Protein AF-A0A1V9U9M4-F1 (afdb_monomer)

Structure (mmCIF, N/CA/C/O backbone):
data_AF-A0A1V9U9M4-F1
#
_entry.id   AF-A0A1V9U9M4-F1
#
loop_
_atom_site.group_PDB
_atom_site.id
_atom_site.type_symbol
_atom_site.label_atom_id
_atom_site.label_alt_id
_atom_site.label_comp_id
_atom_site.label_asym_id
_atom_site.label_entity_id
_atom_site.label_seq_id
_atom_site.pdbx_PDB_ins_code
_atom_site.Cartn_x
_atom_site.Cartn_y
_atom_site.Cartn_z
_atom_site.occupancy
_atom_site.B_iso_or_equiv
_atom_site.auth_seq_id
_atom_site.auth_comp_id
_atom_site.auth_asym_id
_atom_site.auth_atom_id
_atom_site.pdbx_PDB_model_num
ATOM 1 N N . VAL A 1 1 ? -16.498 11.760 -23.993 1.00 54.91 1 VAL A N 1
ATOM 2 C CA . VAL A 1 1 ? -17.031 10.464 -23.512 1.00 54.91 1 VAL A CA 1
ATOM 3 C C . VAL A 1 1 ? -17.364 10.622 -22.039 1.00 54.91 1 VAL A C 1
ATOM 5 O O . VAL A 1 1 ? -16.554 11.205 -21.326 1.00 54.91 1 VAL A O 1
ATOM 8 N N . ASN A 1 2 ? -18.561 10.225 -21.606 1.00 62.41 2 ASN A N 1
ATOM 9 C CA . ASN A 1 2 ? -19.005 10.375 -20.219 1.00 62.41 2 ASN A CA 1
ATOM 10 C C . ASN A 1 2 ? -18.321 9.305 -19.341 1.00 62.41 2 ASN A C 1
ATOM 12 O O . ASN A 1 2 ? -18.498 8.122 -19.625 1.00 62.41 2 ASN A O 1
ATOM 16 N N . PRO A 1 3 ? -17.578 9.662 -18.274 1.00 63.50 3 PRO A N 1
ATOM 17 C CA . PRO A 1 3 ? -16.888 8.686 -17.418 1.00 63.50 3 PRO A CA 1
ATOM 18 C C . PRO A 1 3 ? -17.805 7.612 -16.812 1.00 63.50 3 PRO A C 1
ATOM 20 O O . PRO A 1 3 ? -17.348 6.530 -16.460 1.00 63.50 3 PRO A O 1
ATOM 23 N N . LYS A 1 4 ? -19.115 7.882 -16.717 1.00 72.25 4 LYS A N 1
ATOM 24 C CA . LYS A 1 4 ? -20.115 6.916 -16.236 1.00 72.25 4 LYS A CA 1
ATOM 25 C C . LYS A 1 4 ? -20.391 5.765 -17.213 1.00 72.25 4 LYS A C 1
ATOM 27 O O . LYS A 1 4 ? -20.914 4.742 -16.788 1.00 72.25 4 LYS A O 1
ATOM 32 N N . GLU A 1 5 ? -20.054 5.916 -18.493 1.00 67.62 5 GLU A N 1
ATOM 33 C CA . GLU A 1 5 ? -20.295 4.908 -19.540 1.00 67.62 5 GLU A CA 1
ATOM 34 C C . GLU A 1 5 ? -19.101 3.958 -19.729 1.00 67.62 5 GLU A C 1
ATOM 36 O O . GLU A 1 5 ? -19.270 2.840 -20.228 1.00 67.62 5 GLU A O 1
ATOM 41 N N . TRP A 1 6 ? -17.918 4.347 -19.230 1.00 67.81 6 TRP A N 1
ATOM 42 C CA . TRP A 1 6 ? -16.674 3.574 -19.313 1.00 67.81 6 TRP A CA 1
ATOM 43 C C . TRP A 1 6 ? -16.789 2.121 -18.839 1.00 67.81 6 TRP A C 1
ATOM 45 O O . TRP A 1 6 ? -16.271 1.257 -19.541 1.00 67.81 6 TRP A O 1
ATOM 55 N N . PRO A 1 7 ? -17.474 1.784 -17.726 1.00 66.56 7 PRO A N 1
ATOM 56 C CA . PRO A 1 7 ? -17.549 0.394 -17.276 1.00 66.56 7 PRO A CA 1
ATOM 57 C C . PRO A 1 7 ? -18.198 -0.529 -18.317 1.00 66.56 7 PRO A C 1
ATOM 59 O O . PRO A 1 7 ? -17.746 -1.651 -18.529 1.00 66.56 7 PRO A O 1
ATOM 62 N N . SER A 1 8 ? -19.232 -0.042 -19.010 1.00 65.94 8 SER A N 1
ATOM 63 C CA . SER A 1 8 ? -19.965 -0.815 -20.018 1.00 65.94 8 SER A CA 1
ATOM 64 C C . SER A 1 8 ? -19.203 -0.948 -21.340 1.00 65.94 8 SER A C 1
ATOM 66 O O . SER A 1 8 ? -19.285 -1.990 -21.993 1.00 65.94 8 SER A O 1
ATOM 68 N N . GLU A 1 9 ? -18.415 0.064 -21.708 1.00 61.88 9 GLU A N 1
ATOM 69 C CA . GLU A 1 9 ? -17.572 0.048 -22.907 1.00 61.88 9 GLU A CA 1
ATOM 70 C C . GLU A 1 9 ? -16.305 -0.793 -22.706 1.00 61.88 9 GLU A C 1
ATOM 72 O O . GLU A 1 9 ? -15.992 -1.640 -23.543 1.00 61.88 9 GLU A O 1
ATOM 77 N N . LEU A 1 10 ? -15.630 -0.638 -21.561 1.00 64.31 10 LEU A N 1
ATOM 78 C CA . LEU A 1 10 ? -14.428 -1.398 -21.205 1.00 64.31 10 LEU A CA 1
ATOM 79 C C . LEU A 1 10 ? -14.733 -2.884 -20.985 1.00 64.31 10 LEU A C 1
ATOM 81 O O . LEU A 1 10 ? -13.925 -3.726 -21.355 1.00 64.31 10 LEU A O 1
ATOM 85 N N . SER A 1 11 ? -15.917 -3.233 -20.465 1.00 60.00 11 SER A N 1
ATOM 86 C CA . SER A 1 11 ? -16.307 -4.639 -20.250 1.00 60.00 11 SER A CA 1
ATOM 87 C C . SER A 1 11 ? -16.353 -5.492 -21.527 1.00 60.00 11 SER A C 1
ATOM 89 O O . SER A 1 11 ? -16.323 -6.718 -21.446 1.00 60.00 11 SER A O 1
ATOM 91 N N . LYS A 1 12 ? -16.420 -4.864 -22.709 1.00 61.44 12 LYS A N 1
ATOM 92 C CA . LYS A 1 12 ? -16.450 -5.548 -24.013 1.00 61.44 12 LYS A CA 1
ATOM 93 C C . LYS A 1 12 ? -15.062 -5.723 -24.635 1.00 61.44 12 LYS A C 1
ATOM 95 O O . LYS A 1 12 ? -14.947 -6.394 -25.660 1.00 61.44 12 LYS A O 1
ATOM 100 N N . GLN A 1 13 ? -14.024 -5.132 -24.046 1.00 66.00 13 GLN A N 1
ATOM 101 C CA . GLN A 1 13 ? -12.653 -5.189 -24.542 1.00 66.00 13 GLN A CA 1
ATOM 102 C C . GLN A 1 13 ? -11.759 -5.902 -23.529 1.00 66.00 13 GLN A C 1
ATOM 104 O O . GLN A 1 13 ? -11.666 -5.520 -22.367 1.00 66.00 13 GLN A O 1
ATOM 109 N N . HIS A 1 14 ? -11.072 -6.950 -23.977 1.00 71.44 14 HIS A N 1
ATOM 110 C CA . HIS A 1 14 ? -10.057 -7.601 -23.158 1.00 71.44 14 HIS A CA 1
ATOM 111 C C . HIS A 1 14 ? -8.774 -6.772 -23.235 1.00 71.44 14 HIS A C 1
ATOM 113 O O . HIS A 1 14 ? -8.109 -6.760 -24.271 1.00 71.44 14 HIS A O 1
ATOM 119 N N . LEU A 1 15 ? -8.425 -6.080 -22.149 1.00 78.00 15 LEU A N 1
ATOM 120 C CA . LEU A 1 15 ? -7.126 -5.425 -22.030 1.00 78.00 15 LEU A CA 1
ATOM 121 C C . LEU A 1 15 ? -6.050 -6.493 -21.810 1.00 78.00 15 LEU A C 1
ATOM 123 O O . LEU A 1 15 ? -6.094 -7.236 -20.829 1.00 78.00 15 LEU A O 1
ATOM 127 N N . LYS A 1 16 ? -5.064 -6.556 -22.704 1.00 87.56 16 LYS A N 1
ATOM 128 C CA . LYS A 1 16 ? -3.845 -7.335 -22.477 1.00 87.56 16 LYS A CA 1
ATOM 129 C C . LYS A 1 16 ? -2.853 -6.448 -21.735 1.00 87.56 16 LYS A C 1
ATOM 131 O O . LYS A 1 16 ? -2.492 -5.388 -22.236 1.00 87.56 16 LYS A O 1
ATOM 136 N N . LEU A 1 17 ? -2.438 -6.864 -20.544 1.00 91.44 17 LEU A N 1
ATOM 137 C CA . LEU A 1 17 ? -1.567 -6.079 -19.674 1.00 91.44 17 LEU A CA 1
ATOM 138 C C . LEU A 1 17 ? -0.415 -6.946 -19.170 1.00 91.44 17 LEU A C 1
ATOM 140 O O . LEU A 1 17 ? -0.640 -8.031 -18.636 1.00 91.44 17 LEU A O 1
ATOM 144 N N . VAL A 1 18 ? 0.807 -6.442 -19.307 1.00 92.31 18 VAL A N 1
ATOM 145 C CA . VAL A 1 18 ? 2.000 -6.985 -18.657 1.00 92.31 18 VAL A CA 1
ATOM 146 C C . VAL A 1 18 ? 2.291 -6.130 -17.430 1.00 92.31 18 VAL A C 1
ATOM 148 O O . VAL A 1 18 ? 2.495 -4.923 -17.546 1.00 92.31 18 VAL A O 1
ATOM 151 N N . ILE A 1 19 ? 2.299 -6.752 -16.251 1.00 94.62 19 ILE A N 1
ATOM 152 C CA . ILE A 1 19 ? 2.665 -6.096 -14.992 1.00 94.62 19 ILE A CA 1
ATOM 153 C C . ILE A 1 19 ? 4.033 -6.614 -14.572 1.00 94.62 19 ILE A C 1
ATOM 155 O O . ILE A 1 19 ? 4.238 -7.825 -14.480 1.00 94.62 19 ILE A O 1
ATOM 159 N N . VAL A 1 20 ? 4.955 -5.697 -14.305 1.00 94.00 20 VAL A N 1
ATOM 160 C CA . VAL A 1 20 ? 6.288 -6.015 -13.799 1.00 94.00 20 VAL A CA 1
ATOM 161 C C . VAL A 1 20 ? 6.460 -5.342 -12.451 1.00 94.00 20 VAL A C 1
ATOM 163 O O . VAL A 1 20 ? 6.533 -4.116 -12.375 1.00 94.00 20 VAL A O 1
ATOM 166 N N . ASP A 1 21 ? 6.529 -6.153 -11.401 1.00 93.62 21 ASP A N 1
ATOM 167 C CA . ASP A 1 21 ? 6.902 -5.687 -10.070 1.00 93.62 21 ASP A CA 1
ATOM 168 C C . ASP A 1 21 ? 8.427 -5.620 -9.918 1.00 93.62 21 ASP A C 1
ATOM 170 O O . ASP A 1 21 ? 9.166 -6.309 -10.626 1.00 93.62 21 ASP A O 1
ATOM 174 N N . GLU A 1 22 ? 8.898 -4.764 -9.016 1.00 91.75 22 GLU A N 1
ATOM 175 C CA . GLU A 1 22 ? 10.319 -4.487 -8.787 1.00 91.75 22 GLU A CA 1
ATOM 176 C C . GLU A 1 22 ? 11.102 -4.155 -10.078 1.00 91.75 22 GLU A C 1
ATOM 178 O O . GLU A 1 22 ? 12.265 -4.538 -10.250 1.00 91.75 22 GLU A O 1
ATOM 183 N N . ALA A 1 23 ? 10.492 -3.406 -11.003 1.00 91.62 23 ALA A N 1
ATOM 184 C CA . ALA A 1 23 ? 11.068 -3.114 -12.318 1.00 91.62 23 ALA A CA 1
ATOM 185 C C . ALA A 1 23 ? 12.419 -2.371 -12.250 1.00 91.62 23 ALA A C 1
ATOM 187 O O . ALA A 1 23 ? 13.204 -2.433 -13.196 1.00 91.62 23 ALA A O 1
ATOM 188 N N . PHE A 1 24 ? 12.752 -1.755 -11.108 1.00 88.31 24 PHE A N 1
ATOM 189 C CA . PHE A 1 24 ? 14.075 -1.180 -10.839 1.00 88.31 24 PHE A CA 1
ATOM 190 C C . PHE A 1 24 ? 15.226 -2.195 -10.940 1.00 88.31 24 PHE A C 1
ATOM 192 O O . PHE A 1 24 ? 16.374 -1.800 -11.145 1.00 88.31 24 PHE A O 1
ATOM 199 N N . ARG A 1 25 ? 14.942 -3.498 -10.810 1.00 89.94 25 ARG A N 1
ATOM 200 C CA . ARG A 1 25 ? 15.929 -4.575 -10.980 1.00 89.94 25 ARG A CA 1
ATOM 201 C C . ARG A 1 25 ? 16.263 -4.852 -12.443 1.00 89.94 25 ARG A C 1
ATOM 203 O O . ARG A 1 25 ? 17.279 -5.494 -12.726 1.00 89.94 25 ARG A O 1
ATOM 210 N N . LEU A 1 26 ? 15.417 -4.414 -13.375 1.00 90.12 26 LEU A N 1
ATOM 211 C CA . LEU A 1 26 ? 15.625 -4.664 -14.792 1.00 90.12 26 LEU A CA 1
ATOM 212 C C . LEU A 1 26 ? 16.791 -3.836 -15.327 1.00 90.12 26 LEU A C 1
ATOM 214 O O . LEU A 1 26 ? 16.906 -2.630 -15.116 1.00 90.12 26 LEU A O 1
ATOM 218 N N . LYS A 1 27 ? 17.659 -4.510 -16.082 1.00 88.56 27 LYS A N 1
ATOM 219 C CA . LYS A 1 27 ? 18.700 -3.849 -16.869 1.00 88.56 27 LYS A CA 1
ATOM 220 C C . LYS A 1 27 ? 18.081 -3.204 -18.107 1.00 88.56 27 LYS A C 1
ATOM 222 O O . LYS A 1 27 ? 17.044 -3.648 -18.592 1.00 88.56 27 LYS A O 1
ATOM 227 N N . TYR A 1 28 ? 18.802 -2.242 -18.682 1.00 84.81 28 TYR A N 1
ATOM 228 C CA . TYR A 1 28 ? 18.410 -1.532 -19.905 1.00 84.81 28 TYR A CA 1
ATOM 229 C C . TYR A 1 28 ? 17.903 -2.468 -21.020 1.00 84.81 28 TYR A C 1
ATOM 231 O O . TYR A 1 28 ? 16.832 -2.253 -21.571 1.00 84.81 28 TYR A O 1
ATOM 239 N N . GLN A 1 29 ? 18.629 -3.556 -21.296 1.00 88.25 29 GLN A N 1
ATOM 240 C CA . GLN A 1 29 ? 18.264 -4.521 -22.342 1.00 88.25 29 GLN A CA 1
ATOM 241 C C . GLN A 1 29 ? 16.910 -5.204 -22.099 1.00 88.25 29 GLN A C 1
ATOM 243 O O . GLN A 1 29 ? 16.175 -5.442 -23.049 1.00 88.25 29 GLN A O 1
ATOM 248 N N . ALA A 1 30 ? 16.567 -5.507 -20.844 1.00 90.31 30 ALA A N 1
ATOM 249 C CA . ALA A 1 30 ? 15.287 -6.131 -20.516 1.00 90.31 30 ALA A CA 1
ATOM 250 C C . ALA A 1 30 ? 14.122 -5.143 -20.684 1.00 90.31 30 ALA A C 1
ATOM 252 O O . ALA A 1 30 ? 13.045 -5.527 -21.124 1.00 90.31 30 ALA A O 1
ATOM 253 N N . LEU A 1 31 ? 14.348 -3.861 -20.386 1.00 87.75 31 LEU A N 1
ATOM 254 C CA . LEU A 1 31 ? 13.358 -2.808 -20.614 1.00 87.75 31 LEU A CA 1
ATOM 255 C C . LEU A 1 31 ? 13.119 -2.557 -22.111 1.00 87.75 31 LEU A C 1
ATOM 257 O O . LEU A 1 31 ? 11.975 -2.365 -22.506 1.00 87.75 31 LEU A O 1
ATOM 261 N N . GLU A 1 32 ? 14.157 -2.624 -22.953 1.00 86.06 32 GLU A N 1
ATOM 262 C CA . GLU A 1 32 ? 13.979 -2.575 -24.415 1.00 86.06 32 GLU A CA 1
ATOM 263 C C . GLU A 1 32 ? 13.201 -3.791 -24.935 1.00 86.06 32 GLU A C 1
ATOM 265 O O . GLU A 1 32 ? 12.296 -3.625 -25.743 1.00 86.06 32 GLU A O 1
ATOM 270 N N . GLN A 1 33 ? 13.452 -4.997 -24.414 1.00 89.56 33 GLN A N 1
ATOM 271 C CA . GLN A 1 33 ? 12.641 -6.168 -24.777 1.00 89.56 33 GLN A CA 1
ATOM 272 C C . GLN A 1 33 ? 11.171 -6.000 -24.378 1.00 89.56 33 GLN A C 1
ATOM 274 O O . GLN A 1 33 ? 10.282 -6.353 -25.145 1.00 89.56 33 GLN A O 1
ATOM 279 N N . LEU A 1 34 ? 10.896 -5.431 -23.199 1.00 90.19 34 LEU A N 1
ATOM 280 C CA . LEU A 1 34 ? 9.525 -5.107 -22.796 1.00 90.19 34 LEU A CA 1
ATOM 281 C C . LEU A 1 34 ? 8.887 -4.059 -23.715 1.00 90.19 34 LEU A C 1
ATOM 283 O O . LEU A 1 34 ? 7.689 -4.145 -23.974 1.00 90.19 34 LEU A O 1
ATOM 287 N N . ARG A 1 35 ? 9.674 -3.108 -24.235 1.00 86.19 35 ARG A N 1
ATOM 288 C CA . ARG A 1 35 ? 9.225 -2.143 -25.250 1.00 86.19 35 ARG A CA 1
ATOM 289 C C . ARG A 1 35 ? 8.821 -2.851 -26.542 1.00 86.19 35 ARG A C 1
ATOM 291 O O . ARG A 1 35 ? 7.743 -2.585 -27.064 1.00 86.19 35 ARG A O 1
ATOM 298 N N . ASP A 1 36 ? 9.663 -3.757 -27.029 1.00 89.00 36 ASP A N 1
ATOM 299 C CA . ASP A 1 36 ? 9.391 -4.512 -28.252 1.00 89.00 36 ASP A CA 1
ATOM 300 C C . ASP A 1 36 ? 8.148 -5.406 -28.075 1.00 8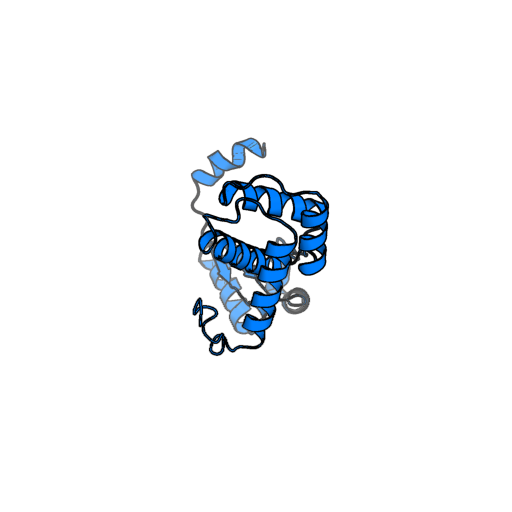9.00 36 ASP A C 1
ATOM 302 O O . ASP A 1 36 ? 7.282 -5.419 -28.943 1.00 89.00 36 ASP A O 1
ATOM 306 N N . ILE A 1 37 ? 7.981 -6.053 -26.913 1.00 89.56 37 ILE A N 1
ATOM 307 C CA . ILE A 1 37 ? 6.778 -6.840 -26.576 1.00 89.56 37 ILE A CA 1
ATOM 308 C C . ILE A 1 37 ? 5.520 -5.965 -26.554 1.00 89.56 37 ILE A C 1
ATOM 310 O O . ILE A 1 37 ? 4.481 -6.371 -27.075 1.00 89.56 37 ILE A O 1
ATOM 314 N N . GLN A 1 38 ? 5.597 -4.771 -25.957 1.00 87.94 38 GLN A N 1
ATOM 315 C CA . GLN A 1 38 ? 4.483 -3.823 -25.923 1.00 87.94 38 GLN A CA 1
ATOM 316 C C . GLN A 1 38 ? 3.993 -3.494 -27.343 1.00 87.94 38 GLN A C 1
ATOM 318 O O . GLN A 1 38 ? 2.789 -3.467 -27.592 1.00 87.94 38 GLN A O 1
ATOM 323 N N . GLU A 1 39 ? 4.934 -3.254 -28.262 1.00 85.62 39 GLU A N 1
ATOM 324 C CA . GLU A 1 39 ? 4.668 -2.938 -29.668 1.00 85.62 39 GLU A CA 1
ATOM 325 C C . GLU A 1 39 ? 4.145 -4.140 -30.455 1.00 85.62 39 GLU A C 1
ATOM 327 O O . GLU A 1 39 ? 3.132 -4.031 -31.142 1.00 85.62 39 GLU A O 1
ATOM 332 N N . GLU A 1 40 ? 4.834 -5.276 -30.373 1.00 90.81 40 GLU A N 1
ATOM 333 C CA . GLU A 1 40 ? 4.554 -6.446 -31.202 1.00 90.81 40 GLU A CA 1
ATOM 334 C C . GLU A 1 40 ? 3.227 -7.107 -30.820 1.00 90.81 40 GLU A C 1
ATOM 336 O O . GLU A 1 40 ? 2.501 -7.605 -31.680 1.00 90.81 40 GLU A O 1
ATOM 341 N N . TRP A 1 41 ? 2.905 -7.137 -29.524 1.00 88.62 41 TRP A N 1
ATOM 342 C CA . TRP A 1 41 ? 1.755 -7.888 -29.015 1.00 88.62 41 TRP A CA 1
ATOM 343 C C . TRP A 1 41 ? 0.528 -7.019 -28.728 1.00 88.62 41 TRP A C 1
ATOM 345 O O . TRP A 1 41 ? -0.511 -7.568 -28.337 1.00 88.62 41 TRP A O 1
ATOM 355 N N . ASP A 1 42 ? 0.640 -5.703 -28.940 1.00 86.38 42 ASP A N 1
ATOM 356 C CA . ASP A 1 42 ? -0.390 -4.705 -28.633 1.00 86.38 42 ASP A CA 1
ATOM 357 C C . ASP A 1 42 ? -0.900 -4.863 -27.189 1.00 86.38 42 ASP A C 1
ATOM 359 O O . ASP A 1 42 ? -2.070 -5.158 -26.922 1.00 86.38 42 ASP A O 1
ATOM 363 N N . VAL A 1 43 ? 0.038 -4.777 -26.237 1.00 89.38 43 VAL A N 1
ATOM 364 C CA . VAL A 1 43 ? -0.231 -4.939 -24.801 1.00 89.38 43 VAL A CA 1
ATOM 365 C C . VAL A 1 43 ? 0.106 -3.669 -24.032 1.00 89.38 43 VAL A C 1
ATOM 367 O O . VAL A 1 43 ? 1.060 -2.963 -24.345 1.00 89.38 43 VAL A O 1
ATOM 370 N N . GLY A 1 44 ? -0.656 -3.383 -22.979 1.00 89.12 44 GLY A N 1
ATOM 371 C CA . GLY A 1 44 ? -0.273 -2.385 -21.988 1.00 89.12 44 GLY A CA 1
ATOM 372 C C . GLY A 1 44 ? 0.900 -2.879 -21.139 1.00 89.12 44 GLY A C 1
ATOM 373 O O . GLY A 1 44 ? 1.038 -4.080 -20.899 1.00 89.12 44 GLY A O 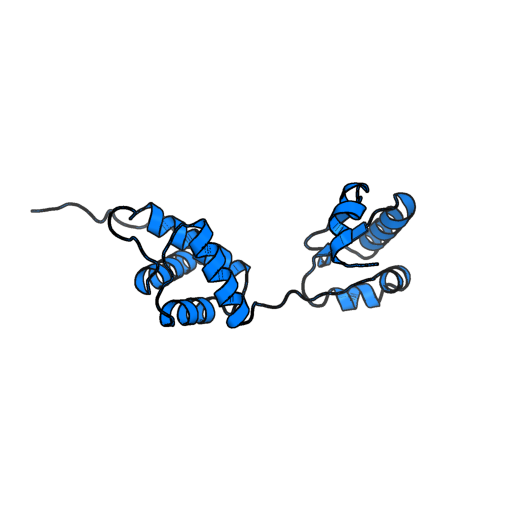1
ATOM 374 N N . LEU A 1 45 ? 1.709 -1.950 -20.632 1.00 90.56 45 LEU A N 1
ATOM 375 C CA . LEU A 1 45 ? 2.798 -2.238 -19.701 1.00 90.56 45 LEU A CA 1
ATOM 376 C C . LEU A 1 45 ? 2.624 -1.402 -18.427 1.00 90.56 45 LEU A C 1
ATOM 378 O O . LEU A 1 45 ? 2.534 -0.178 -18.499 1.00 90.56 45 LEU A O 1
ATOM 382 N N . LEU A 1 46 ? 2.594 -2.064 -17.269 1.00 92.25 46 LEU A N 1
ATOM 383 C CA . LEU A 1 46 ? 2.592 -1.437 -15.947 1.00 92.25 46 LEU A CA 1
ATOM 384 C C . LEU A 1 46 ? 3.872 -1.829 -15.209 1.00 92.25 46 LEU A C 1
ATOM 386 O O . LEU A 1 46 ? 4.058 -2.990 -14.845 1.00 92.25 46 LEU A O 1
ATOM 390 N N . LEU A 1 47 ? 4.751 -0.853 -14.988 1.00 91.06 47 LEU A N 1
ATOM 391 C CA . LEU A 1 47 ? 5.983 -1.038 -14.228 1.00 91.06 47 LEU A CA 1
ATOM 392 C C . LEU A 1 47 ? 5.792 -0.504 -12.810 1.00 91.06 47 LEU A C 1
ATOM 394 O O . LEU A 1 47 ? 5.531 0.683 -12.627 1.00 91.06 47 LEU A O 1
ATOM 398 N N . ILE A 1 48 ? 5.958 -1.373 -11.821 1.00 92.56 48 ILE A N 1
ATOM 399 C CA . ILE A 1 48 ? 5.982 -1.013 -10.405 1.00 92.56 48 ILE A CA 1
ATOM 400 C C . ILE A 1 48 ? 7.443 -1.036 -9.972 1.00 92.56 48 ILE A C 1
ATOM 402 O O . ILE A 1 48 ? 8.164 -2.005 -10.211 1.00 92.56 48 ILE A O 1
ATOM 406 N N . ALA A 1 49 ? 7.915 0.060 -9.394 1.00 90.56 49 ALA A N 1
ATOM 407 C CA . ALA A 1 49 ? 9.311 0.216 -9.027 1.00 90.56 49 ALA A CA 1
ATOM 408 C C . ALA A 1 49 ? 9.468 1.146 -7.829 1.00 90.56 49 ALA A C 1
ATOM 410 O O . ALA A 1 49 ? 8.579 1.938 -7.516 1.00 90.56 49 ALA A O 1
ATOM 411 N N . ASP A 1 50 ? 10.642 1.068 -7.209 1.00 89.19 50 ASP A N 1
ATOM 412 C CA . ASP A 1 50 ? 11.028 1.986 -6.150 1.00 89.19 50 ASP A CA 1
ATOM 413 C C . ASP A 1 50 ? 11.194 3.427 -6.675 1.00 89.19 50 ASP A C 1
ATOM 415 O O . ASP A 1 50 ? 11.535 3.636 -7.851 1.00 89.19 50 ASP A O 1
ATOM 419 N N . PRO A 1 51 ? 11.018 4.438 -5.800 1.00 83.69 51 PRO A N 1
ATOM 420 C CA . PRO A 1 51 ? 11.222 5.838 -6.156 1.00 83.69 51 PRO A CA 1
ATOM 421 C C . PRO A 1 51 ? 12.611 6.091 -6.759 1.00 83.69 51 PRO A C 1
ATOM 423 O O . PRO A 1 51 ? 13.630 5.618 -6.252 1.00 83.69 51 PRO A O 1
ATOM 426 N N . GLY A 1 52 ? 12.684 6.887 -7.825 1.00 80.94 52 GLY A N 1
ATOM 427 C CA . GLY A 1 52 ? 13.924 7.180 -8.544 1.00 80.94 52 GLY A CA 1
ATOM 428 C C . GLY A 1 52 ? 14.110 6.365 -9.823 1.00 80.94 52 GLY A C 1
ATOM 429 O O . GLY A 1 52 ? 14.986 6.702 -10.630 1.00 80.94 52 GLY A O 1
ATOM 430 N N . PHE A 1 53 ? 13.298 5.327 -10.045 1.00 85.00 53 PHE A N 1
ATOM 431 C CA . PHE A 1 53 ? 13.304 4.560 -11.288 1.00 85.00 53 PHE A CA 1
ATOM 432 C C . PHE A 1 53 ? 12.929 5.415 -12.512 1.00 85.00 53 PHE A C 1
ATOM 434 O O . PHE A 1 53 ? 13.488 5.227 -13.594 1.00 85.00 53 PHE A O 1
ATOM 441 N N . GLU A 1 54 ? 12.097 6.443 -12.339 1.00 82.25 54 GLU A N 1
ATOM 442 C CA . GLU A 1 54 ? 11.702 7.388 -13.388 1.00 82.25 54 GLU A CA 1
ATOM 443 C C . GLU A 1 54 ? 12.895 8.133 -14.003 1.00 82.25 54 GLU A C 1
ATOM 445 O O . GLU A 1 54 ? 12.921 8.414 -15.206 1.00 82.25 54 GLU A O 1
ATOM 450 N N . ARG A 1 55 ? 13.943 8.386 -13.206 1.00 81.56 55 ARG A N 1
ATOM 451 C CA . ARG A 1 55 ? 15.195 8.983 -13.696 1.00 81.56 55 ARG A CA 1
ATOM 452 C C . ARG A 1 55 ? 15.963 8.018 -14.587 1.00 81.56 55 ARG A C 1
ATOM 454 O O . ARG A 1 55 ? 16.622 8.453 -15.530 1.00 81.56 55 ARG A O 1
ATOM 461 N N . SER A 1 56 ? 15.910 6.725 -14.279 1.00 78.44 56 SER A N 1
ATOM 462 C CA . SER A 1 56 ? 16.522 5.682 -15.103 1.00 78.44 56 SER A CA 1
ATOM 463 C C . SER A 1 56 ? 15.791 5.529 -16.428 1.00 78.44 56 SER A C 1
ATOM 465 O O . SER A 1 56 ? 16.458 5.522 -17.458 1.00 78.44 56 SER A O 1
ATOM 467 N N . LEU A 1 57 ? 14.454 5.541 -16.418 1.00 78.69 57 LEU A N 1
ATOM 468 C CA . LEU A 1 57 ? 13.641 5.516 -17.638 1.00 78.69 57 LEU A CA 1
ATOM 469 C C . LEU A 1 57 ? 13.844 6.763 -18.508 1.00 78.69 57 LEU A C 1
ATOM 471 O O . LEU A 1 57 ? 13.978 6.649 -19.720 1.00 78.69 57 LEU A O 1
ATOM 475 N N . SER A 1 58 ? 13.948 7.950 -17.904 1.00 76.38 58 SER A N 1
ATOM 476 C CA . SER A 1 58 ? 14.157 9.213 -18.634 1.00 76.38 58 SER A CA 1
ATOM 477 C C . SER A 1 58 ? 15.444 9.239 -19.469 1.00 76.38 58 SER A C 1
ATOM 479 O O . SER A 1 58 ? 15.520 9.955 -20.465 1.00 76.38 58 SER A O 1
ATOM 481 N N . ARG A 1 59 ? 16.462 8.456 -19.087 1.00 76.44 59 ARG A N 1
ATOM 482 C CA . ARG A 1 59 ? 17.719 8.332 -19.847 1.00 76.44 59 ARG A CA 1
ATOM 483 C C . ARG A 1 59 ? 17.604 7.393 -21.052 1.00 76.44 59 ARG A C 1
ATOM 485 O O . ARG A 1 59 ? 18.537 7.316 -21.846 1.00 76.44 59 ARG A O 1
ATOM 492 N N . MET A 1 60 ? 16.486 6.688 -21.192 1.00 77.44 60 MET A N 1
ATOM 493 C CA . MET A 1 60 ? 16.218 5.730 -22.260 1.00 77.44 60 MET A CA 1
ATOM 494 C C . MET A 1 60 ? 15.279 6.379 -23.280 1.00 77.44 60 MET A C 1
ATOM 496 O O . MET A 1 60 ? 14.063 6.338 -23.118 1.00 77.44 60 MET A O 1
ATOM 500 N N . TRP A 1 61 ? 15.839 6.996 -24.325 1.00 65.50 61 TRP A N 1
ATOM 501 C CA . TRP A 1 61 ? 15.090 7.811 -25.299 1.00 65.50 61 TRP A CA 1
ATOM 502 C C . TRP A 1 61 ? 13.853 7.111 -25.888 1.00 65.50 61 TRP A C 1
ATOM 504 O O . TRP A 1 61 ? 12.793 7.716 -26.005 1.00 65.50 61 TRP A O 1
ATOM 514 N N . HIS A 1 62 ? 13.961 5.824 -26.227 1.00 68.81 62 HIS A N 1
ATOM 515 C CA . HIS A 1 62 ? 12.854 5.071 -26.829 1.00 68.81 62 HIS A CA 1
ATOM 516 C C . HIS A 1 62 ? 11.747 4.710 -25.832 1.00 68.81 62 HIS A C 1
ATOM 518 O O . HIS A 1 62 ? 10.589 4.575 -26.223 1.00 68.81 62 HIS A O 1
ATOM 524 N N . PHE A 1 63 ? 12.091 4.577 -24.550 1.00 69.75 63 PHE A N 1
ATOM 525 C CA . PHE A 1 63 ? 11.148 4.213 -23.500 1.00 69.75 63 PHE A CA 1
ATOM 526 C C . PHE A 1 63 ? 10.452 5.449 -22.920 1.00 69.75 63 PHE A C 1
ATOM 528 O O . PHE A 1 63 ? 9.243 5.433 -22.710 1.00 69.75 63 PHE A O 1
ATOM 535 N N . SER A 1 64 ? 11.188 6.548 -22.720 1.00 64.56 64 SER A N 1
ATOM 536 C CA . SER A 1 64 ? 10.674 7.773 -22.096 1.00 64.56 64 SER A CA 1
ATOM 537 C C . SER A 1 64 ? 9.545 8.438 -22.890 1.00 64.56 64 SER A C 1
ATOM 539 O O . SER A 1 64 ? 8.634 8.999 -22.291 1.00 64.56 64 SER A O 1
ATOM 541 N N . ILE A 1 65 ? 9.545 8.308 -24.221 1.00 68.00 65 ILE A N 1
ATOM 542 C CA . ILE A 1 65 ? 8.486 8.827 -25.109 1.00 68.00 65 ILE A CA 1
ATOM 543 C C . ILE A 1 65 ? 7.171 8.033 -24.973 1.00 68.00 65 ILE A C 1
ATOM 545 O O . ILE A 1 65 ? 6.103 8.540 -25.309 1.00 68.00 65 ILE A O 1
ATOM 549 N N . ARG A 1 66 ? 7.230 6.793 -24.472 1.00 72.12 66 ARG A N 1
ATOM 550 C CA . ARG A 1 66 ? 6.078 5.882 -24.341 1.00 72.12 66 ARG A CA 1
ATOM 551 C C . ARG A 1 66 ? 5.501 5.822 -22.929 1.00 72.12 66 ARG A C 1
ATOM 553 O O . ARG A 1 66 ? 4.504 5.137 -22.707 1.00 72.12 66 ARG A O 1
ATOM 560 N N . VAL A 1 67 ? 6.096 6.538 -21.978 1.00 78.38 67 VAL A N 1
ATOM 561 C CA . VAL A 1 67 ? 5.560 6.643 -20.622 1.00 78.38 67 VAL A CA 1
ATOM 562 C C . VAL A 1 67 ? 4.357 7.583 -20.642 1.00 78.38 67 VAL A C 1
ATOM 564 O O . VAL A 1 67 ? 4.504 8.800 -20.703 1.00 78.38 67 VAL A O 1
ATOM 567 N N . ALA A 1 68 ? 3.156 7.007 -20.603 1.00 79.81 68 ALA A N 1
ATOM 568 C CA . ALA A 1 68 ? 1.912 7.773 -20.603 1.00 79.81 68 ALA A CA 1
ATOM 569 C C . ALA A 1 68 ? 1.592 8.386 -19.231 1.00 79.81 68 ALA A C 1
ATOM 571 O O . ALA A 1 68 ? 1.014 9.467 -19.157 1.00 79.81 68 ALA A O 1
ATOM 572 N N . HIS A 1 69 ? 1.959 7.694 -18.149 1.00 84.25 69 HIS A N 1
ATOM 573 C CA . HIS A 1 69 ? 1.647 8.097 -16.782 1.00 84.25 69 HIS A CA 1
ATOM 574 C C . HIS A 1 69 ? 2.757 7.665 -15.829 1.00 84.25 69 HIS A C 1
ATOM 576 O O . HIS A 1 69 ? 3.288 6.561 -15.948 1.00 84.25 69 HIS A O 1
ATOM 582 N N . VAL A 1 70 ? 3.090 8.536 -14.881 1.00 86.00 70 VAL A N 1
ATOM 583 C CA . VAL A 1 70 ? 3.979 8.229 -13.759 1.00 86.00 70 VAL A CA 1
ATOM 584 C C . VAL A 1 70 ? 3.278 8.708 -12.507 1.00 86.00 70 VAL A C 1
ATOM 586 O O . VAL A 1 70 ? 3.048 9.905 -12.345 1.00 86.00 70 VAL A O 1
ATOM 589 N N . GLU A 1 71 ? 2.951 7.772 -11.628 1.00 86.44 71 GLU A N 1
ATOM 590 C CA . GLU A 1 71 ? 2.298 8.077 -10.366 1.00 86.44 71 GLU A CA 1
ATOM 591 C C . GLU A 1 71 ? 3.104 7.502 -9.220 1.00 86.44 71 GLU A C 1
ATOM 593 O O . GLU A 1 71 ? 3.368 6.302 -9.146 1.00 86.44 71 GLU A O 1
ATOM 598 N N . GLU A 1 72 ? 3.512 8.389 -8.325 1.00 86.94 72 GLU A N 1
ATOM 599 C CA . GLU A 1 72 ? 4.104 7.996 -7.063 1.00 86.94 72 GLU A CA 1
ATOM 600 C C . GLU A 1 72 ? 2.976 7.663 -6.083 1.00 86.94 72 GLU A C 1
ATOM 602 O O . GLU A 1 72 ? 2.181 8.533 -5.721 1.00 86.94 72 GLU A O 1
ATOM 607 N N . LEU A 1 73 ? 2.927 6.411 -5.627 1.00 86.88 73 LEU A N 1
ATOM 608 C CA . LEU A 1 73 ? 2.022 6.000 -4.558 1.00 86.88 73 LEU A CA 1
ATOM 609 C C . LEU A 1 73 ? 2.548 6.525 -3.221 1.00 86.88 73 LEU A C 1
ATOM 611 O O . LEU A 1 73 ? 3.461 5.957 -2.618 1.00 86.88 73 LEU A O 1
ATOM 615 N N . LYS A 1 74 ? 1.965 7.632 -2.765 1.00 90.50 74 LYS A N 1
ATOM 616 C CA . LYS A 1 74 ? 2.305 8.252 -1.483 1.00 90.50 74 LYS A CA 1
ATOM 617 C C . LYS A 1 74 ? 1.577 7.561 -0.326 1.00 90.50 74 LYS A C 1
ATOM 619 O O . LYS A 1 74 ? 0.529 6.948 -0.540 1.00 90.50 74 LYS A O 1
ATOM 624 N N . PRO A 1 75 ? 2.110 7.653 0.907 1.00 94.38 75 PRO A N 1
ATOM 625 C CA . PRO A 1 75 ? 1.353 7.275 2.091 1.00 94.38 75 PRO A CA 1
ATOM 626 C C . PRO A 1 75 ? 0.015 8.016 2.136 1.00 94.38 75 PRO A C 1
ATOM 628 O O . PRO A 1 75 ? -0.071 9.172 1.715 1.00 94.38 75 PRO A O 1
ATOM 631 N N . LEU A 1 76 ? -1.006 7.347 2.666 1.00 96.25 76 LEU A N 1
ATOM 632 C CA . LEU A 1 76 ? -2.320 7.941 2.856 1.00 96.25 76 LEU A CA 1
ATOM 633 C C . LEU A 1 76 ? -2.226 9.151 3.788 1.00 96.25 76 LEU A C 1
ATOM 635 O O . LEU A 1 76 ? -1.517 9.1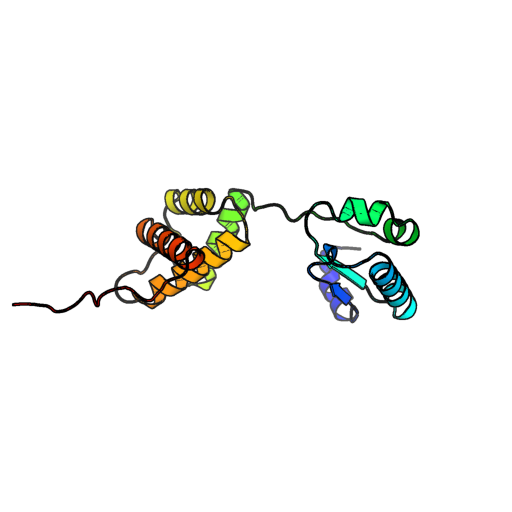38 4.795 1.00 96.25 76 LEU A O 1
ATOM 639 N N . THR A 1 77 ? -3.004 10.182 3.496 1.00 96.88 77 THR A N 1
ATOM 640 C CA . THR A 1 77 ? -3.260 11.270 4.440 1.00 96.88 77 THR A CA 1
ATOM 641 C C . THR A 1 77 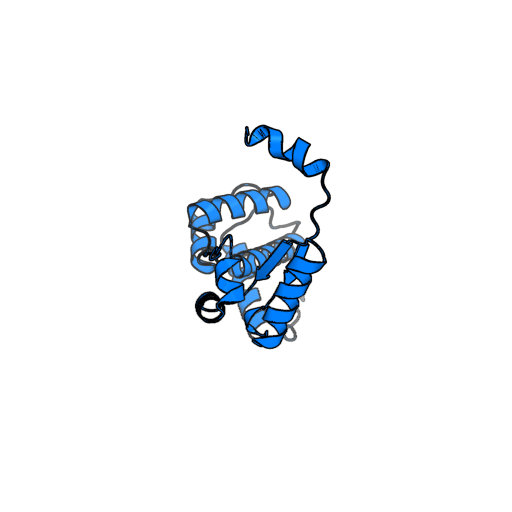? -4.033 10.761 5.660 1.00 96.88 77 THR A C 1
ATOM 643 O O . THR A 1 77 ? -4.578 9.653 5.666 1.00 96.88 77 THR A O 1
ATOM 646 N N . ALA A 1 78 ? -4.132 11.580 6.710 1.00 95.50 78 ALA A N 1
ATOM 647 C CA . ALA A 1 78 ? -4.952 11.246 7.876 1.00 95.50 78 ALA A CA 1
ATOM 648 C C . ALA A 1 78 ? -6.420 10.975 7.492 1.00 95.50 78 ALA A C 1
ATOM 650 O O . ALA A 1 78 ? -7.009 10.015 7.977 1.00 95.50 78 ALA A O 1
ATOM 651 N N . ALA A 1 79 ? -6.984 11.770 6.575 1.00 96.81 79 ALA A N 1
ATOM 652 C CA . ALA A 1 79 ? -8.357 11.602 6.100 1.00 96.81 79 ALA A CA 1
ATOM 653 C C . ALA A 1 79 ? -8.544 10.290 5.320 1.00 96.81 79 ALA A C 1
ATOM 655 O O . ALA A 1 79 ? -9.445 9.513 5.628 1.00 96.81 79 ALA A O 1
ATOM 656 N N . GLU A 1 80 ? -7.650 9.990 4.376 1.00 97.25 80 GLU A N 1
ATOM 657 C CA . GLU A 1 80 ? -7.690 8.729 3.621 1.00 97.25 80 GLU A CA 1
ATOM 658 C C . GLU A 1 80 ? -7.436 7.513 4.522 1.00 97.25 80 GLU A C 1
ATOM 660 O O . GLU A 1 80 ? -8.008 6.444 4.316 1.00 97.25 80 GLU A O 1
ATOM 665 N N . THR A 1 81 ? -6.609 7.668 5.560 1.00 97.25 81 THR A N 1
ATOM 666 C CA . THR A 1 81 ? -6.393 6.621 6.563 1.00 97.25 81 THR A CA 1
ATOM 667 C C . THR A 1 81 ? -7.668 6.359 7.361 1.00 97.25 81 THR A C 1
ATOM 669 O O . THR A 1 81 ? -7.995 5.200 7.601 1.00 97.25 81 THR A O 1
ATOM 672 N N . THR A 1 82 ? -8.432 7.395 7.719 1.00 97.50 82 THR A N 1
ATOM 673 C CA . THR A 1 82 ? -9.754 7.234 8.345 1.00 97.50 82 THR A CA 1
ATOM 674 C C . THR A 1 82 ? -10.715 6.462 7.441 1.00 97.50 82 THR A C 1
ATOM 676 O O . THR A 1 82 ? -11.355 5.522 7.909 1.00 97.50 82 THR A O 1
ATOM 679 N N . GLU A 1 83 ? -10.765 6.773 6.142 1.00 97.38 83 GLU A N 1
ATOM 680 C CA . GLU A 1 83 ? -11.583 6.016 5.180 1.00 97.38 83 GLU A CA 1
ATOM 681 C C . GLU A 1 83 ? -11.134 4.556 5.049 1.00 97.38 83 GLU A C 1
ATOM 683 O O . GLU A 1 83 ? -11.961 3.646 4.948 1.00 97.38 83 GLU A O 1
ATOM 688 N N . TYR A 1 84 ? -9.821 4.314 5.056 1.00 96.94 84 TYR A N 1
ATOM 689 C CA . TYR A 1 84 ? -9.267 2.966 5.060 1.00 96.94 84 TYR A CA 1
ATOM 690 C C . TYR A 1 84 ? -9.693 2.193 6.315 1.00 96.94 84 TYR A C 1
ATOM 692 O O . TYR A 1 84 ? -10.154 1.058 6.199 1.00 96.94 84 TYR A O 1
ATOM 700 N N . ILE A 1 85 ? -9.581 2.808 7.498 1.00 96.88 85 ILE A N 1
ATOM 701 C CA . ILE A 1 85 ? -9.987 2.210 8.777 1.00 96.88 85 ILE A CA 1
ATOM 702 C C . ILE A 1 85 ? -11.480 1.874 8.751 1.00 96.88 85 ILE A C 1
ATOM 704 O O . ILE A 1 85 ? -11.846 0.748 9.077 1.00 96.88 85 ILE A O 1
ATOM 708 N N . ASP A 1 86 ? -12.330 2.800 8.303 1.00 96.75 86 ASP A N 1
ATOM 709 C CA . ASP A 1 86 ? -13.776 2.582 8.202 1.00 96.75 86 ASP A CA 1
ATOM 710 C C . ASP A 1 86 ? -14.117 1.366 7.325 1.00 96.75 86 ASP A C 1
ATOM 712 O O . ASP A 1 86 ? -14.903 0.512 7.735 1.00 96.75 86 ASP A O 1
ATOM 716 N N . LYS A 1 87 ? -13.467 1.224 6.161 1.00 96.44 87 LYS A N 1
ATOM 717 C CA . LYS A 1 87 ? -13.642 0.050 5.286 1.00 96.44 87 LYS A CA 1
ATOM 718 C C . LYS A 1 87 ? -13.171 -1.246 5.946 1.00 96.44 87 LYS A C 1
ATOM 720 O O . LYS A 1 87 ? -13.799 -2.286 5.775 1.00 96.44 87 LYS A O 1
ATOM 725 N N . GLN A 1 88 ? 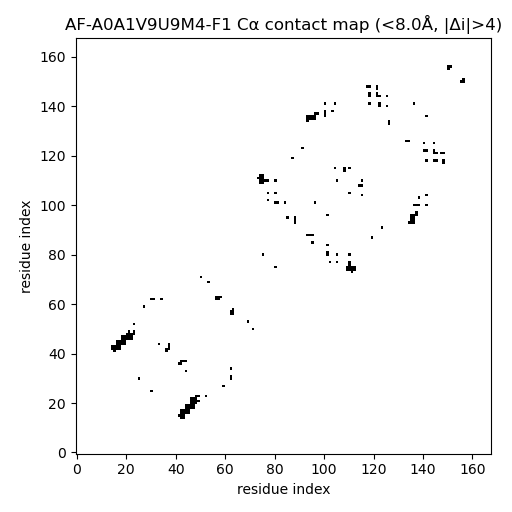-12.065 -1.216 6.689 1.00 95.06 88 GLN A N 1
ATOM 726 C CA . GLN A 1 88 ? -11.586 -2.403 7.404 1.00 95.06 88 GLN A CA 1
ATOM 727 C C . GLN A 1 88 ? -12.547 -2.819 8.524 1.00 95.06 88 GLN A C 1
ATOM 729 O O . GLN A 1 88 ? -12.801 -4.009 8.700 1.00 95.06 88 GLN A O 1
ATOM 734 N N . LEU A 1 89 ? -13.109 -1.857 9.259 1.00 94.25 89 LEU A N 1
ATOM 735 C CA . LEU A 1 89 ? -14.111 -2.120 10.294 1.00 94.25 89 LEU A CA 1
ATOM 736 C C . LEU A 1 89 ? -15.385 -2.727 9.703 1.00 94.25 89 LEU A C 1
ATOM 738 O O . LEU A 1 89 ? -15.915 -3.673 10.279 1.00 94.25 89 LEU A O 1
ATOM 742 N N . GLU A 1 90 ? -15.825 -2.252 8.535 1.00 94.19 90 GLU A N 1
ATOM 743 C CA . GLU A 1 90 ? -16.948 -2.839 7.794 1.00 94.19 90 GLU A CA 1
ATOM 744 C C . GLU A 1 90 ? -16.675 -4.306 7.427 1.00 94.19 90 GLU A C 1
ATOM 746 O O . GLU A 1 90 ? -17.496 -5.177 7.713 1.00 94.19 90 GLU A O 1
ATOM 751 N N . VAL A 1 91 ? -15.489 -4.608 6.882 1.00 92.25 91 VAL A N 1
ATOM 752 C CA . VAL A 1 91 ? -15.076 -5.984 6.542 1.00 92.25 91 VAL A CA 1
ATOM 753 C C . VAL A 1 91 ? -15.033 -6.894 7.774 1.00 92.25 91 VAL A C 1
ATOM 755 O O . VAL A 1 91 ? -15.376 -8.071 7.684 1.00 92.25 91 VAL A O 1
ATOM 758 N N . MET A 1 92 ? -14.622 -6.362 8.925 1.00 89.81 92 MET A N 1
ATOM 759 C CA . MET A 1 92 ? -14.560 -7.101 10.189 1.00 89.81 92 MET A CA 1
ATOM 760 C C . MET A 1 92 ? -15.882 -7.097 10.973 1.00 89.81 92 MET A C 1
ATOM 762 O O . MET A 1 92 ? -15.952 -7.729 12.025 1.00 89.81 92 MET A O 1
ATOM 766 N N . ASN A 1 93 ? -16.918 -6.405 10.486 1.00 90.94 93 ASN A N 1
ATOM 767 C CA . ASN A 1 93 ? -18.194 -6.198 11.176 1.00 90.94 93 ASN A CA 1
ATOM 768 C C . ASN A 1 93 ? -18.029 -5.625 12.603 1.00 90.94 93 ASN A C 1
ATOM 770 O O . ASN A 1 93 ? -18.658 -6.089 13.557 1.00 90.94 93 ASN A O 1
ATOM 774 N N . LEU A 1 94 ? -17.159 -4.622 12.749 1.00 90.38 94 LEU A N 1
ATOM 775 C CA . LEU A 1 94 ? -16.872 -3.947 14.016 1.00 90.38 94 LEU A CA 1
ATOM 776 C C . LEU A 1 94 ? -17.499 -2.547 14.065 1.00 90.38 94 LEU A C 1
ATOM 778 O O . LEU A 1 94 ? -17.589 -1.872 13.036 1.00 90.38 94 LEU A O 1
ATOM 782 N N . PRO A 1 95 ? -17.899 -2.068 15.258 1.00 92.94 95 PRO A N 1
ATOM 783 C CA . PRO A 1 95 ? -18.344 -0.692 15.423 1.00 92.94 95 PRO A CA 1
ATOM 784 C C . PRO A 1 95 ? -17.185 0.293 15.221 1.00 92.94 95 PRO A C 1
ATOM 786 O O . PRO A 1 95 ? -16.010 -0.048 15.386 1.00 92.94 95 PRO A O 1
ATOM 789 N N . LYS A 1 96 ? -17.527 1.547 14.904 1.00 94.12 96 LYS A N 1
ATOM 790 C CA . LYS A 1 96 ? -16.538 2.626 14.821 1.00 94.12 96 LYS A CA 1
ATOM 791 C C . LYS A 1 96 ? -15.936 2.908 16.205 1.00 94.12 96 LYS A C 1
ATOM 793 O O . LYS A 1 96 ? -16.705 3.125 17.143 1.00 94.12 96 LYS A O 1
ATOM 798 N N . PRO A 1 97 ? -14.600 2.921 16.341 1.00 93.94 97 PRO A N 1
ATOM 799 C CA . PRO A 1 97 ? -13.936 3.227 17.599 1.00 93.94 97 PRO A CA 1
ATOM 800 C C . PRO A 1 97 ? -13.971 4.738 17.895 1.00 93.94 97 PRO A C 1
ATOM 802 O O . PRO A 1 97 ? -14.354 5.532 17.032 1.00 93.94 97 PRO A O 1
ATOM 805 N N . PRO A 1 98 ? -13.563 5.181 19.095 1.00 94.56 98 PRO A N 1
ATOM 806 C CA . PRO A 1 98 ? -13.408 6.606 19.373 1.00 94.56 98 PRO A CA 1
ATOM 807 C C . PRO A 1 98 ? -12.308 7.242 18.502 1.00 94.56 98 PRO A C 1
ATOM 809 O O . PRO A 1 98 ? -11.366 6.574 18.072 1.00 94.56 98 PRO A O 1
ATOM 812 N N . GLU A 1 99 ? -12.399 8.556 18.273 1.00 93.81 99 GLU A N 1
ATOM 813 C CA . GLU A 1 99 ? -11.501 9.320 17.383 1.00 93.81 99 GLU A CA 1
ATOM 814 C C . GLU A 1 99 ? -10.010 9.153 17.731 1.00 93.81 99 GLU A C 1
ATOM 816 O O . GLU A 1 99 ? -9.151 9.089 16.850 1.00 93.81 99 GLU A O 1
ATOM 821 N N . GLU A 1 100 ? -9.695 8.982 19.015 1.00 95.69 100 GLU A N 1
ATOM 822 C CA . GLU A 1 100 ? -8.328 8.740 19.481 1.00 95.69 100 GLU A CA 1
ATOM 823 C C . GLU A 1 100 ? -7.682 7.477 18.888 1.00 95.69 100 GLU A C 1
ATOM 825 O O . GLU A 1 100 ? -6.464 7.442 18.723 1.00 95.69 100 GLU A O 1
ATOM 830 N N . VAL A 1 101 ? -8.473 6.457 18.535 1.00 96.44 101 VAL A N 1
ATOM 831 C CA . VAL A 1 101 ? -7.981 5.207 17.939 1.00 96.44 101 VAL A CA 1
ATOM 832 C C . VAL A 1 101 ? -7.601 5.426 16.478 1.00 96.44 101 VAL A C 1
ATOM 834 O O . VAL A 1 101 ? -6.561 4.938 16.038 1.00 96.44 101 VAL A O 1
ATOM 837 N N . TYR A 1 102 ? -8.385 6.217 15.741 1.00 96.88 102 TYR A N 1
ATOM 838 C CA . TYR A 1 102 ? -8.040 6.617 14.375 1.00 96.88 102 TYR A CA 1
ATOM 839 C C . TYR A 1 102 ? -6.718 7.389 14.355 1.00 96.88 102 TYR A C 1
ATOM 841 O O . TYR A 1 102 ? -5.804 7.049 13.599 1.00 96.88 102 TYR A O 1
ATOM 849 N N . ALA A 1 103 ? -6.586 8.379 15.245 1.00 96.31 103 ALA A N 1
ATOM 850 C CA . ALA A 1 103 ? -5.364 9.162 15.387 1.00 96.31 103 ALA A CA 1
ATOM 851 C C . ALA A 1 103 ? -4.161 8.287 15.775 1.00 96.31 103 ALA A C 1
ATOM 853 O O . ALA A 1 103 ? -3.074 8.459 15.225 1.00 96.31 103 ALA A O 1
ATOM 854 N N . LEU A 1 104 ? -4.355 7.318 16.675 1.00 96.50 104 LEU A N 1
ATOM 855 C CA . LEU A 1 104 ? -3.319 6.380 17.104 1.00 96.50 104 LEU A CA 1
ATOM 856 C C . LEU A 1 104 ? -2.831 5.486 15.954 1.00 96.50 104 LEU A C 1
ATOM 858 O O . LEU A 1 104 ? -1.625 5.349 15.745 1.00 96.50 104 LEU A O 1
ATOM 862 N N . ILE A 1 105 ? -3.754 4.909 15.180 1.00 96.25 105 ILE A N 1
ATOM 863 C CA . ILE A 1 105 ? -3.426 4.066 14.021 1.00 96.25 105 ILE A CA 1
ATOM 864 C C . ILE A 1 105 ? -2.680 4.880 12.963 1.00 96.25 105 ILE A C 1
ATOM 866 O O . ILE A 1 105 ? -1.652 4.425 12.450 1.00 96.25 105 ILE A O 1
ATOM 870 N N . TYR A 1 106 ? -3.151 6.092 12.657 1.00 96.19 106 TYR A N 1
ATOM 871 C CA . TYR A 1 106 ? -2.452 6.979 11.732 1.00 96.19 106 TYR A CA 1
ATOM 872 C C . TYR A 1 106 ? -1.057 7.338 12.251 1.00 96.19 106 TYR A C 1
ATOM 874 O O . TYR A 1 106 ? -0.087 7.248 11.505 1.00 96.19 106 TYR A O 1
ATOM 882 N N . TRP A 1 107 ? -0.917 7.658 13.539 1.00 94.81 107 TRP A N 1
ATOM 88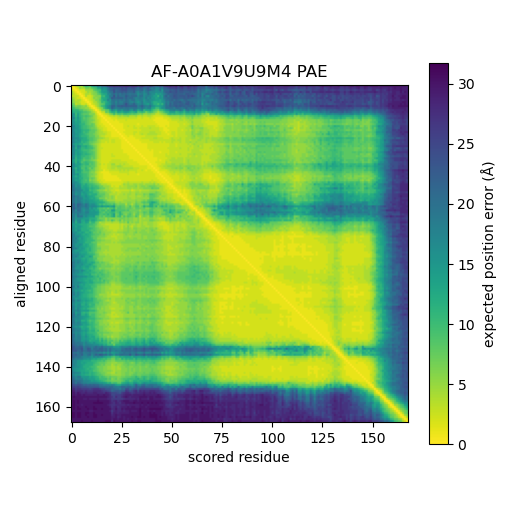3 C CA . TRP A 1 107 ? 0.378 7.977 14.136 1.00 94.81 107 TRP A CA 1
ATOM 884 C C . TRP A 1 107 ? 1.370 6.810 14.045 1.00 94.81 107 TRP A C 1
ATOM 886 O O . TRP A 1 107 ? 2.535 7.016 13.709 1.00 94.81 107 TRP A O 1
ATOM 896 N N . TYR A 1 108 ? 0.929 5.573 14.276 1.00 92.75 108 TYR A N 1
ATOM 897 C CA . TYR A 1 108 ? 1.814 4.412 14.168 1.00 92.75 108 TYR A CA 1
ATOM 898 C C . TYR A 1 108 ? 2.193 4.056 12.733 1.00 92.75 108 TYR A C 1
ATOM 900 O O . TYR A 1 108 ? 3.312 3.611 12.484 1.00 92.75 108 TYR A O 1
ATOM 908 N N . THR A 1 109 ? 1.260 4.203 11.797 1.00 94.69 109 THR A N 1
ATOM 909 C CA . THR A 1 109 ? 1.448 3.730 10.420 1.00 94.69 109 THR A CA 1
ATOM 910 C C . THR A 1 109 ? 1.941 4.814 9.477 1.00 94.69 109 THR A C 1
ATOM 912 O O . THR A 1 109 ? 2.477 4.485 8.421 1.00 94.69 109 THR A O 1
ATOM 915 N N . GLN A 1 110 ? 1.765 6.086 9.843 1.00 95.25 110 GLN A N 1
ATOM 916 C CA . GLN A 1 110 ? 2.018 7.260 9.006 1.00 95.25 110 GLN A CA 1
ATOM 917 C C . GLN A 1 110 ? 1.337 7.151 7.630 1.00 95.25 110 GLN A C 1
ATOM 919 O O . GLN A 1 110 ? 1.885 7.590 6.623 1.00 95.25 110 GLN A O 1
ATOM 924 N N . GLY A 1 111 ? 0.181 6.476 7.569 1.00 93.31 111 GLY A N 1
ATOM 925 C CA . GLY A 1 111 ? -0.549 6.225 6.323 1.00 93.31 111 GLY A CA 1
ATOM 926 C C . GLY A 1 111 ? 0.117 5.226 5.369 1.00 93.31 111 GLY A C 1
ATOM 927 O O . GLY A 1 111 ? -0.356 5.028 4.250 1.00 93.31 111 GLY A O 1
ATOM 928 N N . VAL A 1 112 ? 1.213 4.572 5.768 1.00 93.38 112 VAL A N 1
ATOM 929 C CA . VAL A 1 112 ? 1.887 3.573 4.931 1.00 93.38 112 VAL A CA 1
ATOM 930 C C . VAL A 1 112 ? 0.997 2.338 4.811 1.00 93.38 112 VAL A C 1
ATOM 932 O O . VAL A 1 112 ? 0.805 1.603 5.780 1.00 93.38 112 VAL A O 1
ATOM 935 N N . LEU A 1 113 ? 0.502 2.069 3.599 1.00 90.31 113 LEU A N 1
ATOM 936 C CA . LEU A 1 113 ? -0.435 0.974 3.313 1.00 90.31 113 LEU A CA 1
ATOM 937 C C . LEU A 1 113 ? 0.066 -0.395 3.781 1.00 90.31 113 LEU A C 1
ATOM 939 O O . LEU A 1 113 ? -0.705 -1.179 4.329 1.00 90.31 113 LEU A O 1
ATOM 943 N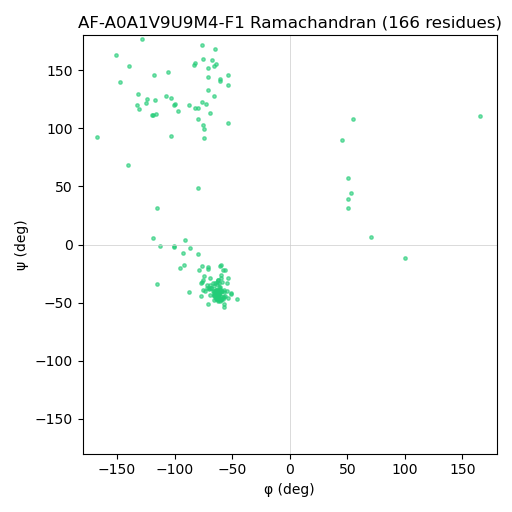 N . ARG A 1 114 ? 1.363 -0.687 3.615 1.00 89.12 114 ARG A N 1
ATOM 944 C CA . ARG A 1 114 ? 1.946 -1.950 4.094 1.00 89.12 114 ARG A CA 1
ATOM 945 C C . ARG A 1 114 ? 1.884 -2.061 5.617 1.00 89.12 114 ARG A C 1
ATOM 947 O O . ARG A 1 114 ? 1.552 -3.121 6.139 1.00 89.12 114 ARG A O 1
ATOM 954 N N . SER A 1 115 ? 2.185 -0.974 6.323 1.00 92.88 115 SER A N 1
ATOM 955 C CA . SER A 1 115 ? 2.108 -0.915 7.784 1.00 92.88 115 SER A CA 1
ATOM 956 C C . SER A 1 115 ? 0.664 -1.044 8.263 1.00 92.88 115 SER A C 1
ATOM 958 O O . SER A 1 115 ? 0.406 -1.828 9.171 1.00 92.88 115 SER A O 1
ATOM 960 N N . LEU A 1 116 ? -0.273 -0.347 7.610 1.00 95.00 116 LEU A N 1
ATOM 961 C CA . LEU A 1 116 ? -1.713 -0.463 7.854 1.00 95.00 116 LEU A CA 1
ATOM 962 C C . LEU A 1 116 ? -2.201 -1.903 7.671 1.00 95.00 116 LEU A C 1
ATOM 964 O O . LEU A 1 116 ? -2.760 -2.477 8.601 1.00 95.00 116 LEU A O 1
ATOM 968 N N . GLY A 1 117 ? -1.928 -2.521 6.520 1.00 93.44 117 GLY A N 1
ATOM 969 C CA . GLY A 1 117 ? -2.358 -3.890 6.234 1.00 93.44 117 GLY A CA 1
ATOM 970 C C . GLY A 1 117 ? -1.795 -4.910 7.226 1.00 93.44 117 GLY A C 1
ATOM 971 O O . GLY A 1 117 ? -2.517 -5.790 7.693 1.00 93.44 117 GLY A O 1
ATOM 972 N N . ASN A 1 118 ? -0.527 -4.762 7.617 1.00 93.12 118 ASN A N 1
ATOM 973 C CA . ASN A 1 118 ? 0.077 -5.625 8.631 1.00 93.12 118 ASN A CA 1
ATOM 974 C C . ASN A 1 118 ? -0.564 -5.429 10.016 1.00 93.12 118 ASN A C 1
ATOM 976 O O . ASN A 1 118 ? -0.829 -6.416 10.702 1.00 93.12 118 ASN A O 1
ATOM 980 N N . LEU A 1 119 ? -0.839 -4.182 10.414 1.00 95.06 119 LEU A N 1
ATOM 981 C CA . LEU A 1 119 ? -1.492 -3.873 11.688 1.00 95.06 119 LEU A CA 1
ATOM 982 C C . LEU A 1 119 ? -2.899 -4.465 11.744 1.00 95.06 119 LEU A C 1
ATOM 98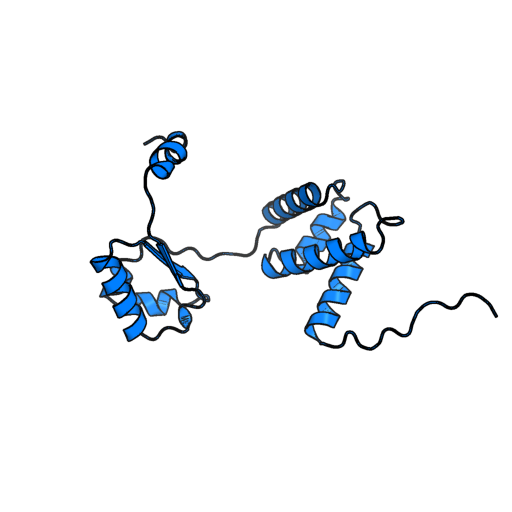4 O O . LEU A 1 119 ? -3.228 -5.155 12.704 1.00 95.06 119 LEU A O 1
ATOM 988 N N . PHE A 1 120 ? -3.701 -4.265 10.697 1.00 94.44 120 PHE A N 1
ATOM 989 C CA . PHE A 1 120 ? -5.061 -4.799 10.621 1.00 94.44 120 PHE A CA 1
ATOM 990 C C . PHE A 1 120 ? -5.102 -6.326 10.561 1.00 94.44 120 PHE A C 1
ATOM 992 O O . PHE A 1 120 ? -5.957 -6.933 11.199 1.00 94.44 120 PHE A O 1
ATOM 999 N N . SER A 1 121 ? -4.140 -6.963 9.890 1.00 92.38 121 SER A N 1
ATOM 1000 C CA . SER A 1 121 ? -3.974 -8.421 9.946 1.00 92.38 121 SER A CA 1
ATOM 1001 C C . SER A 1 121 ? -3.739 -8.911 11.383 1.00 92.38 121 SER A C 1
ATOM 1003 O O . SER A 1 121 ? -4.317 -9.912 11.816 1.00 92.38 121 SER A O 1
ATOM 1005 N N . MET A 1 122 ? -2.945 -8.171 12.163 1.00 92.69 122 MET A N 1
ATOM 1006 C CA . MET A 1 122 ? -2.672 -8.515 13.557 1.00 92.69 122 MET A CA 1
ATOM 1007 C C . MET A 1 122 ? -3.859 -8.234 14.484 1.00 92.69 122 MET A C 1
ATOM 1009 O O . MET A 1 122 ? -4.170 -9.065 15.334 1.00 92.69 122 MET A O 1
ATOM 1013 N N . ILE A 1 123 ? -4.567 -7.121 14.276 1.00 92.94 123 ILE A N 1
ATOM 1014 C CA . ILE A 1 123 ? -5.826 -6.803 14.964 1.00 92.94 123 ILE A CA 1
ATOM 1015 C C . ILE A 1 123 ? -6.849 -7.913 14.722 1.00 92.94 123 ILE A C 1
ATOM 1017 O O . ILE A 1 123 ? -7.377 -8.471 15.680 1.00 92.94 123 ILE A O 1
ATOM 1021 N N . ALA A 1 124 ? -7.078 -8.297 13.462 1.00 90.38 124 ALA A N 1
ATOM 1022 C CA . ALA A 1 124 ? -8.009 -9.366 13.113 1.00 90.38 124 ALA A CA 1
ATOM 1023 C C . ALA A 1 124 ? -7.648 -10.682 13.819 1.00 90.38 124 ALA A C 1
ATOM 1025 O O . ALA A 1 124 ? -8.521 -11.395 14.310 1.00 90.38 124 ALA A O 1
ATOM 1026 N N . ARG A 1 125 ? -6.350 -10.986 13.936 1.00 89.75 125 ARG A N 1
ATOM 1027 C CA . ARG A 1 125 ? -5.871 -12.156 14.678 1.00 89.75 125 ARG A CA 1
ATOM 1028 C C . ARG A 1 125 ? -6.145 -12.061 16.181 1.00 89.75 125 ARG A C 1
ATOM 1030 O O . ARG A 1 125 ? -6.558 -13.057 16.765 1.00 89.75 125 ARG A O 1
ATOM 1037 N N . ILE A 1 126 ? -5.909 -10.907 16.805 1.00 89.50 126 ILE A N 1
ATOM 1038 C CA . ILE A 1 126 ? -6.160 -10.691 18.239 1.00 89.50 126 ILE A CA 1
ATOM 1039 C C . ILE A 1 126 ? -7.651 -10.802 18.545 1.00 89.50 126 ILE A C 1
ATOM 1041 O O . ILE A 1 126 ? -8.024 -11.493 19.491 1.00 89.50 126 ILE A O 1
ATOM 1045 N N . LEU A 1 127 ? -8.496 -10.170 17.730 1.00 87.94 127 LEU A N 1
ATOM 1046 C CA . LEU A 1 127 ? -9.946 -10.222 17.894 1.00 87.94 127 LEU A CA 1
ATOM 1047 C C . LEU A 1 127 ? -10.469 -11.648 17.729 1.00 87.94 127 LEU A C 1
ATOM 1049 O O . LEU A 1 127 ? -11.240 -12.101 18.562 1.00 87.94 127 LEU A O 1
ATOM 1053 N N . LYS A 1 128 ? -9.956 -12.393 16.743 1.00 87.25 128 LYS A N 1
ATOM 1054 C CA . LYS A 1 128 ? -10.293 -13.808 16.538 1.00 87.25 128 LYS A CA 1
ATOM 1055 C C . LYS A 1 128 ? -9.906 -14.720 17.712 1.00 87.25 128 LYS A C 1
ATOM 1057 O O . LYS A 1 128 ? -10.548 -15.732 17.958 1.00 87.25 128 LYS A O 1
ATOM 1062 N N . ILE A 1 129 ? -8.818 -14.418 18.420 1.00 86.06 129 ILE A N 1
ATOM 1063 C CA . ILE A 1 129 ? -8.409 -15.206 19.597 1.00 86.06 129 ILE A CA 1
ATOM 1064 C C . ILE A 1 129 ? -9.301 -14.888 20.804 1.00 86.06 129 ILE A C 1
ATOM 1066 O O . ILE A 1 129 ? -9.525 -15.757 21.640 1.00 86.06 129 ILE A O 1
ATOM 1070 N N . ASN A 1 130 ? -9.808 -13.658 20.887 1.00 82.88 130 ASN A N 1
ATOM 1071 C CA . ASN A 1 130 ? -10.523 -13.134 22.048 1.00 82.88 130 ASN A CA 1
ATOM 1072 C C . ASN A 1 130 ? -11.994 -12.813 21.740 1.00 82.88 130 ASN A C 1
ATOM 1074 O O . ASN A 1 130 ? -12.545 -11.892 22.344 1.00 82.88 130 ASN A O 1
ATOM 1078 N N . GLU A 1 131 ? -12.624 -13.550 20.818 1.00 78.12 131 GLU A N 1
ATOM 1079 C CA . GLU A 1 131 ? -13.978 -13.261 20.300 1.00 78.12 131 GLU A CA 1
ATOM 1080 C C . GLU A 1 131 ? -15.033 -13.119 21.415 1.00 78.12 131 GLU A C 1
ATOM 1082 O O . GLU A 1 131 ? -15.984 -12.346 21.290 1.00 78.12 131 GLU A O 1
ATOM 1087 N N . ASP A 1 132 ? -14.833 -13.809 22.540 1.00 72.56 132 ASP A N 1
ATOM 1088 C CA . ASP A 1 132 ? -15.745 -13.784 23.686 1.00 72.56 132 ASP A CA 1
ATOM 1089 C C . ASP A 1 132 ? -15.599 -12.537 24.577 1.00 72.56 132 ASP A C 1
ATOM 1091 O O . ASP A 1 132 ? -16.532 -12.178 25.301 1.00 72.56 132 ASP A O 1
ATOM 1095 N N . VAL A 1 133 ? -14.446 -11.861 24.531 1.00 71.25 133 VAL A N 1
ATOM 1096 C CA . VAL A 1 133 ? -14.061 -10.811 25.493 1.00 71.25 133 VAL A CA 1
ATOM 1097 C C . VAL A 1 133 ? -13.925 -9.442 24.828 1.00 71.25 133 VAL A C 1
ATOM 1099 O O . VAL A 1 133 ? -14.269 -8.430 25.435 1.00 71.25 133 VAL A O 1
ATOM 1102 N N . VAL A 1 134 ? -13.472 -9.389 23.573 1.00 74.88 134 VAL A N 1
ATOM 1103 C CA . VAL A 1 134 ? -13.180 -8.137 22.865 1.00 74.88 134 VAL A CA 1
ATOM 1104 C C . VAL A 1 134 ? -14.064 -8.019 21.629 1.00 74.88 134 VAL A C 1
ATOM 1106 O O . VAL A 1 134 ? -13.906 -8.759 20.663 1.00 74.88 134 VAL A O 1
ATOM 1109 N N . LYS A 1 135 ? -14.998 -7.062 21.656 1.00 76.62 135 LYS A N 1
ATOM 1110 C CA . LYS A 1 135 ? -15.997 -6.849 20.587 1.00 76.62 135 LYS A CA 1
ATOM 1111 C C . LYS A 1 135 ? -15.821 -5.542 19.820 1.00 76.62 135 LYS A C 1
ATOM 1113 O O . LYS A 1 135 ? -16.591 -5.250 18.909 1.00 76.62 135 LYS A O 1
ATOM 1118 N N . GLU A 1 136 ? -14.830 -4.747 20.196 1.00 85.38 136 GLU A N 1
ATOM 1119 C CA . GLU A 1 136 ? -14.579 -3.435 19.619 1.00 85.38 136 GLU A CA 1
ATOM 1120 C C . GLU A 1 136 ? -13.085 -3.198 19.437 1.00 85.38 136 GLU A C 1
ATOM 1122 O O . GLU A 1 136 ? -12.247 -3.765 20.143 1.00 85.38 136 GLU A O 1
ATOM 1127 N N . LEU A 1 137 ? -12.757 -2.342 18.474 1.00 90.88 137 LEU A N 1
ATOM 1128 C CA . LEU A 1 137 ? -11.399 -1.863 18.309 1.00 90.88 137 LEU A CA 1
ATOM 1129 C C . LEU A 1 137 ? -11.140 -0.759 19.339 1.00 90.88 137 LEU A C 1
ATOM 1131 O O . LEU A 1 137 ? -11.767 0.293 19.301 1.00 90.88 137 LEU A O 1
ATOM 1135 N N . ASN A 1 138 ? -10.200 -0.981 20.248 1.00 92.62 138 ASN A N 1
ATOM 1136 C CA . ASN A 1 138 ? -9.802 0.013 21.238 1.00 92.62 138 ASN A CA 1
ATOM 1137 C C . ASN A 1 138 ? -8.278 0.207 21.230 1.00 92.62 138 ASN A C 1
ATOM 1139 O O . ASN A 1 138 ? -7.543 -0.463 20.498 1.00 92.62 138 ASN A O 1
ATOM 1143 N N . ARG A 1 139 ? -7.802 1.149 22.046 1.00 94.00 139 ARG A N 1
ATOM 1144 C CA . ARG A 1 139 ? -6.374 1.460 22.189 1.00 94.00 139 ARG A CA 1
ATOM 1145 C C . ARG A 1 139 ? -5.532 0.229 22.527 1.00 94.00 139 ARG A C 1
ATOM 1147 O O . ARG A 1 139 ? -4.508 0.017 21.889 1.00 94.00 139 ARG A O 1
ATOM 1154 N N . GLU A 1 140 ? -5.976 -0.583 23.481 1.00 91.38 140 GLU A N 1
ATOM 1155 C CA . GLU A 1 140 ? -5.239 -1.755 23.965 1.00 91.38 140 GLU A CA 1
ATOM 1156 C C . GLU A 1 140 ? -5.031 -2.794 22.856 1.00 91.38 140 GLU A C 1
ATOM 1158 O O . GLU A 1 140 ? -3.927 -3.311 22.681 1.00 91.38 140 GLU A O 1
ATOM 1163 N N . VAL A 1 141 ? -6.059 -3.046 22.041 1.00 92.50 141 VAL A N 1
ATOM 1164 C CA . VAL A 1 141 ? -5.964 -3.950 20.886 1.00 92.50 141 VAL A CA 1
ATOM 1165 C C . VAL A 1 141 ? -4.954 -3.429 19.863 1.00 92.50 141 VAL A C 1
ATOM 1167 O O . VAL A 1 141 ? -4.145 -4.204 19.351 1.00 92.50 141 VAL A O 1
ATOM 1170 N N . VAL A 1 142 ? -4.966 -2.123 19.574 1.00 94.31 142 VAL A N 1
ATOM 1171 C CA . VAL A 1 142 ? -4.025 -1.498 18.628 1.00 94.31 142 VAL A CA 1
ATOM 1172 C C . VAL A 1 142 ? -2.588 -1.552 19.151 1.00 94.31 142 VAL A C 1
ATOM 1174 O O . VAL A 1 142 ? -1.671 -1.888 18.398 1.00 94.31 142 VAL A O 1
ATOM 1177 N N . GLU A 1 143 ? -2.378 -1.249 20.429 1.00 93.00 143 GLU A N 1
ATOM 1178 C CA . GLU A 1 143 ? -1.062 -1.298 21.071 1.00 93.00 143 GLU A CA 1
ATOM 1179 C C . GLU A 1 143 ? -0.518 -2.731 21.103 1.00 93.00 143 GLU A C 1
ATOM 1181 O O . GLU A 1 143 ? 0.609 -2.969 20.664 1.00 93.00 143 GLU A O 1
ATOM 1186 N N . THR A 1 144 ? -1.354 -3.702 21.475 1.00 91.62 144 THR A N 1
ATOM 1187 C CA . THR A 1 144 ? -1.011 -5.131 21.449 1.00 91.62 144 THR A CA 1
ATOM 1188 C C . THR A 1 144 ? -0.642 -5.585 20.034 1.00 91.62 144 THR A C 1
ATOM 1190 O O . THR A 1 144 ? 0.386 -6.232 19.824 1.00 91.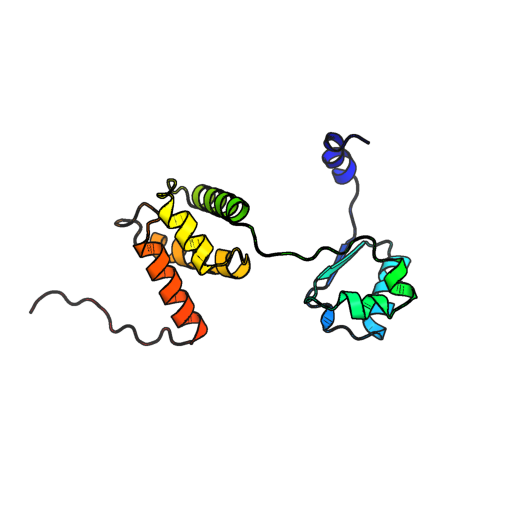62 144 THR A O 1
ATOM 1193 N N . ALA A 1 145 ? -1.443 -5.213 19.030 1.00 92.31 145 ALA A N 1
ATOM 1194 C CA . ALA A 1 145 ? -1.175 -5.531 17.630 1.00 92.31 145 ALA A CA 1
ATOM 1195 C C . ALA A 1 145 ? 0.184 -4.981 17.176 1.00 92.31 145 ALA A C 1
ATOM 1197 O O . ALA A 1 145 ? 0.978 -5.699 16.562 1.00 92.31 145 ALA A O 1
ATOM 1198 N N . ARG A 1 146 ? 0.482 -3.727 17.529 1.00 90.62 146 ARG A N 1
ATOM 1199 C CA . ARG A 1 146 ? 1.762 -3.080 17.232 1.00 90.62 146 ARG A CA 1
ATOM 1200 C C . ARG A 1 146 ? 2.935 -3.792 17.898 1.00 90.62 146 ARG A C 1
ATOM 1202 O O . ARG A 1 146 ? 3.950 -4.024 17.240 1.00 90.62 146 ARG A O 1
ATOM 1209 N N . GLU A 1 147 ? 2.826 -4.125 19.178 1.00 88.44 147 GLU A N 1
ATOM 1210 C CA . GLU A 1 147 ? 3.881 -4.844 19.892 1.00 88.44 147 GLU A CA 1
ATOM 1211 C C . GLU A 1 147 ? 4.188 -6.173 19.205 1.00 88.44 147 GLU A C 1
ATOM 1213 O O . GLU A 1 147 ? 5.344 -6.468 18.891 1.00 88.44 147 GLU A O 1
ATOM 1218 N N . MET A 1 148 ? 3.154 -6.942 18.858 1.00 84.75 148 MET A N 1
ATOM 1219 C CA . MET A 1 148 ? 3.349 -8.207 18.160 1.00 84.75 148 MET A CA 1
ATOM 1220 C C . MET A 1 148 ? 3.979 -8.037 16.765 1.00 84.75 148 MET A C 1
ATOM 1222 O O . MET A 1 148 ? 4.759 -8.895 16.346 1.00 84.75 148 MET A O 1
ATOM 1226 N N . MET A 1 149 ? 3.707 -6.936 16.053 1.00 83.31 149 MET A N 1
ATOM 1227 C CA . MET A 1 149 ? 4.415 -6.611 14.805 1.00 83.31 149 MET A CA 1
ATOM 1228 C C . MET A 1 149 ? 5.912 -6.377 15.043 1.00 83.31 149 MET A C 1
ATOM 1230 O O . MET A 1 149 ? 6.733 -6.881 14.277 1.00 83.31 149 MET A O 1
ATOM 1234 N N . MET A 1 150 ? 6.288 -5.669 16.113 1.00 71.81 150 MET A N 1
ATOM 1235 C CA . MET A 1 150 ? 7.696 -5.440 16.467 1.00 71.81 150 MET A CA 1
ATOM 1236 C C . MET A 1 150 ? 8.422 -6.748 16.813 1.00 71.81 150 MET A C 1
ATOM 1238 O O . MET A 1 150 ? 9.558 -6.962 16.383 1.00 71.81 150 MET A O 1
ATOM 1242 N N . PHE A 1 151 ? 7.756 -7.664 17.521 1.00 58.72 151 PHE A N 1
ATOM 1243 C CA . PHE A 1 151 ? 8.298 -8.999 17.802 1.00 58.72 151 PHE A CA 1
ATOM 1244 C C . PHE A 1 151 ? 8.375 -9.894 16.553 1.00 58.72 151 PHE A C 1
ATOM 1246 O O . PHE A 1 151 ? 9.254 -10.754 16.466 1.00 58.72 151 PHE A O 1
ATOM 1253 N N . GLY A 1 152 ? 7.493 -9.680 15.572 1.00 52.72 152 GLY A N 1
ATOM 1254 C CA . GLY A 1 152 ? 7.535 -10.341 14.266 1.00 52.72 152 GLY A CA 1
ATOM 1255 C C . GLY A 1 152 ? 8.703 -9.878 13.388 1.00 52.72 152 GLY A C 1
ATOM 1256 O O . GLY A 1 152 ? 9.334 -10.712 12.742 1.00 52.72 152 GLY A O 1
ATOM 1257 N N . ILE A 1 153 ? 9.038 -8.581 13.413 1.00 50.72 153 ILE A N 1
ATOM 1258 C CA . ILE A 1 153 ? 10.183 -7.996 12.684 1.00 50.72 153 ILE A CA 1
ATOM 1259 C C . ILE A 1 153 ? 11.521 -8.468 13.277 1.00 50.72 153 ILE A C 1
ATOM 1261 O O . ILE A 1 153 ? 12.456 -8.756 12.535 1.00 50.72 153 ILE A O 1
ATOM 1265 N N . ASN A 1 154 ? 11.595 -8.614 14.604 1.00 41.12 154 ASN A N 1
ATOM 1266 C CA . ASN A 1 154 ? 12.800 -9.062 15.314 1.00 41.12 154 ASN A CA 1
ATOM 1267 C C . ASN A 1 154 ? 12.887 -10.585 15.512 1.00 41.12 154 ASN A C 1
ATOM 1269 O O . ASN A 1 154 ? 13.813 -11.059 16.163 1.00 41.12 154 ASN A O 1
ATOM 1273 N N . GLY A 1 155 ? 11.928 -11.339 14.965 1.00 35.75 155 GLY A N 1
ATOM 1274 C CA . GLY A 1 155 ? 11.909 -12.795 14.893 1.00 35.75 155 GLY A CA 1
ATOM 1275 C C . GLY A 1 155 ? 12.282 -13.525 16.179 1.00 35.75 155 GLY A C 1
ATOM 1276 O O . GLY A 1 155 ? 13.426 -13.925 16.309 1.00 35.75 155 GLY A O 1
ATOM 1277 N N . THR A 1 156 ? 11.320 -13.835 17.060 1.00 35.84 156 THR A N 1
ATOM 1278 C CA . THR A 1 156 ? 11.220 -15.161 17.719 1.00 35.84 156 THR A CA 1
ATOM 1279 C C . THR A 1 156 ? 9.854 -15.339 18.424 1.00 35.84 156 THR A C 1
ATOM 1281 O O . THR A 1 156 ? 9.722 -15.069 19.614 1.00 35.84 156 THR A O 1
ATOM 1284 N N . LEU A 1 157 ? 8.844 -15.917 17.760 1.00 40.69 157 LEU A N 1
ATOM 1285 C CA . LEU A 1 157 ? 7.645 -16.471 18.432 1.00 40.69 157 LEU A CA 1
ATOM 1286 C C . LEU A 1 157 ? 7.927 -17.869 19.039 1.00 40.69 157 LEU A C 1
ATOM 1288 O O . LEU A 1 157 ? 7.194 -18.822 18.795 1.00 40.69 157 LEU A O 1
ATOM 1292 N N . ARG A 1 158 ? 9.023 -18.036 19.795 1.00 33.31 158 ARG A N 1
ATOM 1293 C CA . ARG A 1 158 ? 9.339 -19.293 20.522 1.00 33.31 158 ARG A CA 1
ATOM 1294 C C . ARG A 1 158 ? 9.439 -19.151 22.040 1.00 33.31 158 ARG A C 1
ATOM 1296 O O . ARG A 1 158 ? 9.781 -20.124 22.703 1.00 33.31 158 ARG A O 1
ATOM 1303 N N . LYS A 1 159 ? 9.136 -17.993 22.626 1.00 37.59 159 LYS A N 1
ATOM 1304 C CA . LYS A 1 159 ? 9.140 -17.849 24.089 1.00 37.59 159 LYS A CA 1
ATOM 1305 C C . LYS A 1 159 ? 7.987 -16.982 24.579 1.00 37.59 159 LYS A C 1
ATOM 1307 O O . LYS A 1 159 ? 8.208 -15.900 25.100 1.00 37.59 159 LYS A O 1
ATOM 1312 N N . GLN A 1 160 ? 6.763 -17.480 24.455 1.00 36.72 160 GLN A N 1
ATOM 1313 C CA . GLN A 1 160 ? 5.810 -17.248 25.537 1.00 36.72 160 GLN A CA 1
ATOM 1314 C C . GLN A 1 160 ? 5.838 -18.505 26.411 1.00 36.72 160 GLN A C 1
ATOM 1316 O O . GLN A 1 160 ? 5.511 -19.580 25.904 1.00 36.72 160 GLN A O 1
ATOM 1321 N N . PRO A 1 161 ? 6.291 -18.432 27.677 1.00 35.91 161 PRO A N 1
ATOM 1322 C CA . PRO A 1 161 ? 5.936 -19.473 28.627 1.00 35.91 161 PRO A CA 1
ATOM 1323 C C . PRO A 1 161 ? 4.409 -19.472 28.744 1.00 35.91 161 PRO A C 1
ATOM 1325 O O . PRO A 1 161 ? 3.790 -18.409 28.693 1.00 35.91 161 PRO A O 1
ATOM 1328 N N . ALA A 1 162 ? 3.814 -20.660 28.831 1.00 41.12 162 ALA A N 1
ATOM 1329 C CA . ALA A 1 162 ? 2.378 -20.826 28.985 1.00 41.12 162 ALA A CA 1
ATOM 1330 C C . ALA A 1 162 ? 1.898 -20.006 30.192 1.00 41.12 162 ALA A C 1
ATOM 1332 O O . ALA A 1 162 ? 2.128 -20.377 31.341 1.00 41.12 162 ALA A O 1
ATOM 1333 N N . LEU A 1 163 ? 1.256 -18.869 29.931 1.00 45.44 163 LEU A N 1
ATOM 1334 C CA . LEU A 1 163 ? 0.436 -18.201 30.923 1.00 45.44 163 LEU A CA 1
ATOM 1335 C C . LEU A 1 163 ? -0.830 -19.037 31.015 1.00 45.44 163 LEU A C 1
ATOM 1337 O O . LEU A 1 163 ? -1.707 -18.895 30.172 1.00 45.44 163 LEU A O 1
ATOM 1341 N N . LEU A 1 164 ? -0.813 -19.991 31.948 1.00 36.09 164 LEU A N 1
ATOM 1342 C CA . LEU A 1 164 ? -1.931 -20.478 32.757 1.00 36.09 164 LEU A CA 1
ATOM 1343 C C . LEU A 1 164 ? -1.524 -21.801 33.421 1.00 36.09 164 LEU A C 1
ATOM 1345 O O . LEU A 1 164 ? -1.464 -22.852 32.786 1.00 36.09 164 LEU A O 1
ATOM 1349 N N . SER A 1 165 ? -1.352 -21.752 34.735 1.00 33.28 165 SER A N 1
ATOM 1350 C CA . SER A 1 165 ? -1.958 -22.753 35.607 1.00 33.28 165 SER A CA 1
ATOM 1351 C C . SER A 1 165 ? -2.619 -21.995 36.762 1.00 33.28 165 SER A C 1
ATOM 1353 O O . SER A 1 165 ? -1.923 -21.224 37.427 1.00 33.28 165 SER A O 1
ATOM 1355 N N . PRO A 1 166 ? -3.942 -22.130 36.956 1.00 43.81 166 PRO A N 1
ATOM 1356 C CA . PRO A 1 166 ? -4.621 -21.608 38.132 1.00 43.81 166 PRO A CA 1
ATOM 1357 C C . PRO A 1 166 ? -4.238 -22.452 39.357 1.00 43.81 166 PRO A C 1
ATOM 1359 O O . PRO A 1 166 ? -4.071 -23.663 39.237 1.00 43.81 166 PRO A O 1
ATOM 1362 N N . ASP A 1 167 ? -4.117 -21.781 40.499 1.00 41.47 167 ASP A N 1
ATOM 1363 C CA . ASP A 1 167 ? -4.125 -22.311 41.867 1.00 41.47 167 ASP A CA 1
ATOM 1364 C C . ASP A 1 167 ? -3.121 -23.417 42.249 1.00 41.47 167 ASP A C 1
ATOM 1366 O O . ASP A 1 167 ? -3.301 -24.595 41.940 1.00 41.47 167 ASP A O 1
ATOM 1370 N N . SER A 1 168 ? -2.121 -23.036 43.056 1.00 37.50 168 SER A N 1
ATOM 1371 C CA . SER A 1 168 ? -1.681 -23.705 44.304 1.00 37.50 168 SER A CA 1
ATOM 1372 C C . SER A 1 168 ? -0.685 -22.820 45.049 1.00 37.50 168 SER A C 1
ATOM 1374 O O . SER A 1 168 ? 0.395 -22.559 44.474 1.00 37.50 168 SER A O 1
#

pLDDT: mean 81.59, std 17.09, range [33.28, 97.5]

Nearest PDB structures (foldseek):
  8bd5-assembly1_J  TM=8.096E-01  e=2.175E-03  Scytonema hofmannii
  7pfo-assembly1_A  TM=7.170E-01  e=2.707E-01  Homo sapiens
  2qby-assembly1_B  TM=6.305E-01  e=4.986E-01  Saccharolobus solfataricus
  6em8-assembly1_C  TM=4.851E-01  e=5.633E-01  Staphylococcus aureus
  6yxy-assembly1_EM  TM=3.883E-01  e=7.783E+00  Trypanosoma brucei brucei

Radius of gyration: 22.87 Å; Cα contacts (8 Å, |Δi|>4): 120; chains: 1; bounding box: 39×35×76 Å

Mean predicted aligned error: 10.67 Å

Secondary structure (DSSP, 8-state):
--TTTHHHHHTTS---EEEETTGGG--HHHHHHHHHHHHHHT-EEEE---TTHHHHHHT-HHHHTT-------PPPPHHHHHHHHHHHHHHTT-PPPPHHHHHHHHHHHTT-HHHHHHHHHHHHHHHHHSTTT--S--HHHHHHHHHHHHHHHTT-TT----------

Sequence (168 aa):
VNPKEWPSELSKQHLKLVIVDEAFRLKYQALEQLRDIQEEWDVGLLLIADPGFERSLSRMWHFSIRVAHVEELKPLTAAETTEYIDKQLEVMNLPKPPEEVYALIYWYTQGVLRSLGNLFSMIARILKINEDVVKELNREVVETAREMMMFGINGTLRKQPALLSPDS

Foldseek 3Di:
DDPVCVVVVVVVDDAAEDEAEQCVPDDPVVVVVVVVCCVPVVHHYHYHHDPPVLVVQCVVVSRNVVCPDDDDDDADDLVVLLVVVVVLCVVVVADDDPPVLSVVLCVQCVSPPVSNVQLSVLLSVVCVVPVPPDRHDDPVSSVVSVVVVVCVVVDDPPDDDDPDDDDD

Solvent-accessible surface area (backbone atoms only — not comparable to full-atom values): 10285 Å² total; per-residue (Å²): 134,63,80,86,51,46,68,71,59,50,74,76,52,88,81,49,70,48,75,38,73,61,42,65,76,58,50,72,70,56,52,52,50,52,50,50,47,31,65,75,68,69,33,50,80,46,77,40,55,61,92,68,41,66,63,60,41,60,75,34,71,83,56,43,79,67,61,86,77,87,80,83,88,68,58,39,50,71,68,55,37,48,54,50,49,53,54,51,30,60,77,68,74,38,63,86,54,62,70,68,45,54,54,47,53,37,68,75,31,61,26,30,62,69,50,46,54,54,41,50,54,37,36,53,52,53,39,68,76,34,60,92,81,47,80,63,65,46,64,65,53,52,52,52,21,49,52,52,50,56,46,59,77,69,62,67,100,82,76,77,76,83,89,75,81,82,88,132